Protein AF-A0A956MYY0-F1 (afdb_monomer_lite)

Structure (mmCIF, N/CA/C/O backbone):
data_AF-A0A956MYY0-F1
#
_entry.id   AF-A0A956MYY0-F1
#
loop_
_atom_site.group_PDB
_atom_site.id
_atom_site.type_symbol
_atom_site.label_atom_id
_atom_site.label_alt_id
_atom_site.label_comp_id
_atom_site.label_asym_id
_atom_site.label_entity_id
_atom_site.label_seq_id
_atom_site.pdbx_PDB_ins_code
_atom_site.Cartn_x
_atom_site.Cartn_y
_atom_site.Cartn_z
_atom_site.occupancy
_atom_site.B_iso_or_equiv
_atom_site.auth_seq_id
_atom_site.auth_comp_id
_atom_site.auth_asym_id
_atom_site.auth_atom_id
_atom_site.pdbx_PDB_model_num
ATOM 1 N N . ALA A 1 1 ? -1.075 5.998 7.353 1.00 61.75 1 ALA A N 1
ATOM 2 C CA . ALA A 1 1 ? -1.801 4.888 6.710 1.00 61.75 1 ALA A CA 1
ATOM 3 C C . ALA A 1 1 ? -3.276 5.122 7.026 1.00 61.75 1 ALA A C 1
ATOM 5 O O . ALA A 1 1 ? -3.645 6.290 7.055 1.00 61.75 1 ALA A O 1
ATOM 6 N N . ILE A 1 2 ? -4.128 4.109 7.213 1.00 76.31 2 ILE A N 1
ATOM 7 C CA . ILE A 1 2 ? -5.353 4.334 7.999 1.00 76.31 2 ILE A CA 1
ATOM 8 C C . ILE A 1 2 ? -4.919 4.141 9.448 1.00 76.31 2 ILE A C 1
ATOM 10 O O . ILE A 1 2 ? -4.627 3.014 9.834 1.00 76.31 2 ILE A O 1
ATOM 14 N N . ASP A 1 3 ? -4.794 5.242 10.185 1.00 83.44 3 ASP A N 1
ATOM 15 C CA . ASP A 1 3 ? -4.143 5.242 11.503 1.00 83.44 3 ASP A CA 1
ATOM 16 C C . ASP A 1 3 ? -5.160 5.328 12.661 1.00 83.44 3 ASP A C 1
ATOM 18 O O . ASP A 1 3 ? -4.798 5.138 13.816 1.00 83.44 3 ASP A O 1
ATOM 22 N N . ASP A 1 4 ? -6.441 5.563 12.354 1.00 91.31 4 ASP A N 1
ATOM 23 C CA . ASP A 1 4 ? -7.551 5.538 13.314 1.00 91.31 4 ASP A CA 1
ATOM 24 C C . ASP A 1 4 ? -8.233 4.161 13.289 1.00 91.31 4 ASP A C 1
ATOM 26 O O . ASP A 1 4 ? -9.080 3.869 12.434 1.00 91.31 4 ASP A O 1
ATOM 30 N N . ALA A 1 5 ? -7.828 3.293 14.219 1.00 92.94 5 ALA A N 1
ATOM 31 C CA . ALA A 1 5 ? -8.344 1.931 14.326 1.00 92.94 5 ALA A CA 1
ATOM 32 C C . ALA A 1 5 ? -9.850 1.906 14.623 1.00 92.94 5 ALA A C 1
ATOM 34 O O . ALA A 1 5 ? -10.583 1.106 14.033 1.00 92.94 5 ALA A O 1
ATOM 35 N N . LYS A 1 6 ? -10.334 2.809 15.488 1.00 94.31 6 LYS A N 1
ATOM 36 C CA . LYS A 1 6 ? -11.749 2.857 15.869 1.00 94.31 6 LYS A CA 1
ATOM 37 C C . LYS A 1 6 ? -12.619 3.212 14.680 1.00 94.31 6 LYS A C 1
ATOM 39 O O . LYS A 1 6 ? -13.571 2.489 14.396 1.00 94.31 6 LYS A O 1
ATOM 44 N N . LEU A 1 7 ? -12.271 4.276 13.958 1.00 95.19 7 LEU A N 1
ATOM 45 C CA . LEU A 1 7 ? -13.005 4.705 12.770 1.00 95.19 7 LEU A CA 1
ATOM 46 C C . LEU A 1 7 ? -13.009 3.615 11.691 1.00 95.19 7 LEU A C 1
ATOM 48 O O . LEU A 1 7 ? -14.046 3.361 11.076 1.00 95.19 7 LEU A O 1
ATOM 52 N N . ALA A 1 8 ? -11.876 2.934 11.488 1.00 94.19 8 ALA A N 1
ATOM 53 C CA . ALA A 1 8 ? -11.766 1.844 10.523 1.00 94.19 8 ALA A CA 1
ATOM 54 C C . ALA A 1 8 ? -12.685 0.663 10.872 1.00 94.19 8 ALA A C 1
ATOM 56 O O . ALA A 1 8 ? -13.462 0.218 10.027 1.00 94.19 8 ALA A O 1
ATOM 57 N N . ILE A 1 9 ? -12.635 0.180 12.118 1.00 95.31 9 ILE A N 1
ATOM 58 C CA . ILE A 1 9 ? -13.475 -0.932 12.587 1.00 95.31 9 ILE A CA 1
ATOM 59 C C . ILE A 1 9 ? -14.953 -0.533 12.542 1.00 95.31 9 ILE A C 1
ATOM 61 O O . ILE A 1 9 ? -15.776 -1.291 12.029 1.00 95.31 9 ILE A O 1
ATOM 65 N N . LYS A 1 10 ? -15.285 0.678 13.003 1.00 94.81 10 LYS A N 1
ATOM 66 C CA . LYS A 1 10 ? -16.649 1.221 13.004 1.00 94.81 10 LYS A CA 1
ATOM 67 C C . LYS A 1 10 ? -17.228 1.287 11.592 1.00 94.81 10 LYS A C 1
ATOM 69 O O . LYS A 1 10 ? -18.345 0.837 11.358 1.00 94.81 10 LYS A O 1
ATOM 74 N N . TYR A 1 11 ? -16.446 1.775 10.627 1.00 94.31 11 TYR A N 1
ATOM 75 C CA . TYR A 1 11 ? -16.845 1.814 9.221 1.00 94.31 11 TYR A CA 1
ATOM 76 C C . TYR A 1 11 ? -17.161 0.426 8.665 1.00 94.31 11 TYR A C 1
ATOM 78 O O . TYR A 1 11 ? -18.174 0.272 7.982 1.00 94.31 11 TYR A O 1
ATOM 86 N N . ILE A 1 12 ? -16.320 -0.570 8.955 1.00 94.25 12 ILE A N 1
ATOM 87 C CA . ILE A 1 12 ? -16.529 -1.947 8.496 1.00 94.25 12 ILE A CA 1
ATOM 88 C C . ILE A 1 12 ? -17.804 -2.530 9.122 1.00 94.25 12 ILE A C 1
ATOM 90 O O . ILE A 1 12 ? -18.645 -3.047 8.394 1.00 94.25 12 ILE A O 1
ATOM 94 N N . LEU A 1 13 ? -17.980 -2.385 10.439 1.00 93.44 13 LEU A N 1
ATOM 95 C CA . LEU A 1 13 ? -19.154 -2.889 11.163 1.00 93.44 13 LEU A CA 1
ATOM 96 C C . LEU A 1 13 ? -20.462 -2.184 10.775 1.00 93.44 13 LEU A C 1
ATOM 98 O O . LEU A 1 13 ? -21.528 -2.764 10.930 1.00 93.44 13 LEU A O 1
ATOM 102 N N . SER A 1 14 ? -20.403 -0.961 10.238 1.00 92.06 14 SER A N 1
ATOM 103 C CA . SER A 1 14 ? -21.585 -0.253 9.718 1.00 92.06 14 SER A CA 1
ATOM 104 C C . SER A 1 14 ? -22.135 -0.805 8.393 1.00 92.06 14 SER A C 1
ATOM 106 O O . SER A 1 14 ? -23.040 -0.206 7.812 1.00 92.06 14 SER A O 1
ATOM 108 N N . LYS A 1 15 ? -21.543 -1.871 7.836 1.00 92.62 15 LYS A N 1
ATOM 109 C CA . LYS A 1 15 ? -21.959 -2.461 6.559 1.00 92.62 15 LYS A CA 1
ATOM 110 C C . LYS A 1 15 ? -22.724 -3.749 6.802 1.00 92.62 15 LYS A C 1
ATOM 112 O O . LYS A 1 15 ? -22.136 -4.743 7.205 1.00 92.62 15 LYS A O 1
ATOM 117 N N . ASP A 1 16 ? -23.994 -3.753 6.412 1.00 92.06 16 ASP A N 1
ATOM 118 C CA . ASP A 1 16 ? -24.894 -4.906 6.565 1.00 92.06 16 ASP A CA 1
ATOM 119 C C . ASP A 1 16 ? -24.439 -6.161 5.793 1.00 92.06 16 ASP A C 1
ATOM 121 O O . ASP A 1 16 ? -24.958 -7.249 6.010 1.00 92.06 16 ASP A O 1
ATOM 125 N N . TYR A 1 17 ? -23.481 -6.016 4.872 1.00 93.56 17 TYR A N 1
ATOM 126 C CA . TYR A 1 17 ? -22.921 -7.099 4.059 1.00 93.56 17 TYR A CA 1
ATOM 127 C C . TYR A 1 17 ? -21.569 -7.628 4.571 1.00 93.56 17 TYR A C 1
ATOM 129 O O . TYR A 1 17 ? -20.883 -8.345 3.840 1.00 93.56 17 TYR A O 1
ATOM 137 N N . ILE A 1 18 ? -21.134 -7.239 5.775 1.00 93.44 18 ILE A N 1
ATOM 138 C CA . ILE A 1 18 ? -19.883 -7.711 6.382 1.00 93.44 18 ILE A CA 1
ATOM 139 C C . ILE A 1 18 ? -20.182 -8.410 7.710 1.00 93.44 18 ILE A C 1
ATOM 141 O O . ILE A 1 18 ? -20.641 -7.776 8.653 1.00 93.44 18 ILE A O 1
ATOM 145 N N . ASP A 1 19 ? -19.847 -9.699 7.803 1.00 90.81 19 ASP A N 1
ATOM 146 C CA . ASP A 1 19 ? -20.128 -10.509 8.998 1.00 90.81 19 ASP A CA 1
ATOM 147 C C . ASP A 1 19 ? -19.036 -10.431 10.077 1.00 90.81 19 ASP A C 1
ATOM 149 O O . ASP A 1 19 ? -19.318 -10.531 11.271 1.00 90.81 19 ASP A O 1
ATOM 153 N N . VAL A 1 20 ? -17.765 -10.311 9.674 1.00 92.06 20 VAL A N 1
ATOM 154 C CA . VAL A 1 20 ? -16.614 -10.469 10.578 1.00 92.06 20 VAL A CA 1
ATOM 155 C C . VAL A 1 20 ? -15.555 -9.404 10.315 1.00 92.06 20 VAL A C 1
ATOM 157 O O . VAL A 1 20 ? -15.151 -9.170 9.175 1.00 92.06 20 VAL A O 1
ATOM 160 N N . VAL A 1 21 ? -15.044 -8.809 11.397 1.00 92.62 21 VAL A N 1
ATOM 161 C CA . VAL A 1 21 ? -13.899 -7.887 11.384 1.00 92.62 21 VAL A CA 1
ATOM 162 C C . VAL A 1 21 ? -12.752 -8.510 12.167 1.00 92.62 21 VAL A C 1
ATOM 164 O O . VAL A 1 21 ? -12.932 -8.929 13.306 1.00 92.62 21 VAL A O 1
ATOM 167 N N . ILE A 1 22 ? -11.567 -8.571 11.555 1.00 94.00 22 ILE A N 1
ATOM 168 C CA . ILE A 1 22 ? -10.369 -9.194 12.136 1.00 94.00 22 ILE A CA 1
ATOM 169 C C . ILE A 1 22 ? -9.281 -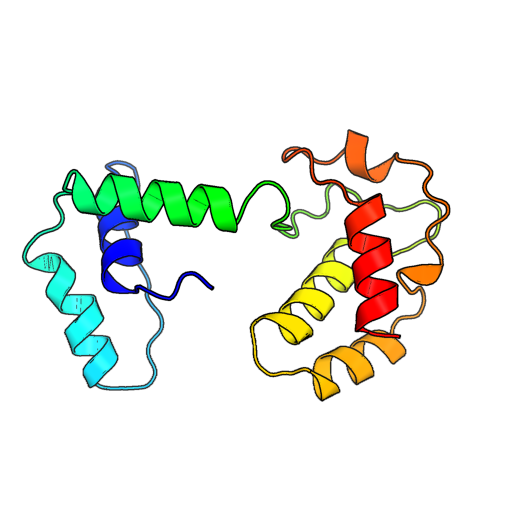8.116 12.278 1.00 94.00 22 ILE A C 1
ATOM 171 O O . ILE A 1 22 ? -8.409 -8.013 11.411 1.00 94.00 22 ILE A O 1
ATOM 175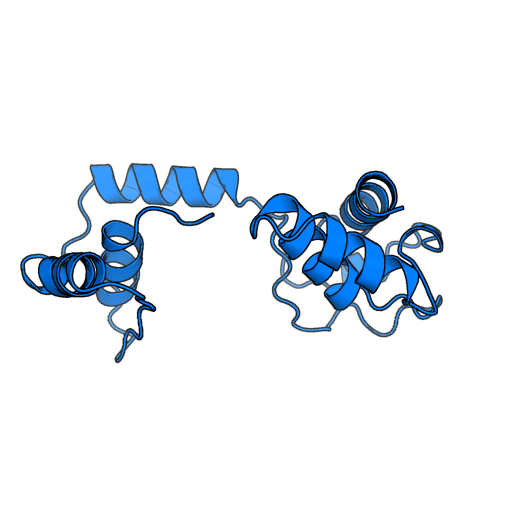 N N . PRO A 1 23 ? -9.348 -7.246 13.306 1.00 93.25 23 PRO A N 1
ATOM 176 C CA . PRO A 1 23 ? -8.326 -6.229 13.512 1.00 93.25 23 PRO A CA 1
ATOM 177 C C . PRO A 1 23 ? -7.028 -6.863 14.030 1.00 93.25 23 PRO A C 1
ATOM 179 O O . PRO A 1 23 ? -7.053 -7.823 14.798 1.00 93.25 23 PRO A O 1
ATOM 182 N N . GLY A 1 24 ? -5.886 -6.317 13.611 1.00 91.06 24 GLY A N 1
ATOM 183 C CA . GLY A 1 24 ? -4.581 -6.665 14.175 1.00 91.06 24 GLY A CA 1
ATOM 184 C C . GLY A 1 24 ? -4.306 -5.888 15.464 1.00 91.06 24 GLY A C 1
ATOM 185 O O . GLY A 1 24 ? -4.813 -4.782 15.642 1.00 91.06 24 GLY A O 1
ATOM 186 N N . MET A 1 25 ? -3.498 -6.464 16.351 1.00 93.81 25 MET A N 1
ATOM 187 C CA . MET A 1 25 ? -3.042 -5.825 17.587 1.00 93.81 25 MET A CA 1
ATOM 188 C C . MET A 1 25 ? -1.761 -6.488 18.102 1.00 93.81 25 MET A C 1
ATOM 190 O O . MET A 1 25 ? -1.550 -7.681 17.889 1.00 93.81 25 MET A O 1
ATOM 194 N N . GLU A 1 26 ? -0.935 -5.717 18.801 1.00 95.00 26 GLU A N 1
ATOM 195 C CA . GLU A 1 26 ? 0.297 -6.160 19.468 1.00 95.00 26 GLU A CA 1
ATOM 196 C C . GLU A 1 26 ? 0.310 -5.859 20.978 1.00 95.00 26 GLU A C 1
ATOM 198 O O . GLU A 1 26 ? 1.183 -6.346 21.694 1.00 95.00 26 GLU A O 1
ATOM 203 N N . SER A 1 27 ? -0.664 -5.090 21.484 1.00 97.12 27 SER A N 1
ATOM 204 C CA . SER A 1 27 ? -0.778 -4.723 22.901 1.00 97.12 27 SER A CA 1
ATOM 205 C C . SER A 1 27 ? -2.200 -4.881 23.442 1.00 97.12 27 SER A C 1
ATOM 207 O O . SER A 1 27 ? -3.183 -4.890 22.697 1.00 97.12 27 SER A O 1
ATOM 209 N N . ILE A 1 28 ? -2.328 -4.979 24.769 1.00 97.69 28 ILE A N 1
ATOM 210 C CA . ILE A 1 28 ? -3.635 -5.072 25.436 1.00 97.69 28 ILE A CA 1
ATOM 211 C C . ILE A 1 28 ? -4.418 -3.763 25.258 1.00 97.69 28 ILE A C 1
ATOM 213 O O . ILE A 1 28 ? -5.642 -3.768 25.156 1.00 97.69 28 ILE A O 1
ATOM 217 N N . GLU A 1 29 ? -3.730 -2.629 25.186 1.00 97.06 29 GLU A N 1
ATOM 218 C CA . GLU A 1 29 ? -4.323 -1.313 24.953 1.00 97.06 29 GLU A CA 1
ATOM 219 C C . GLU A 1 29 ? -5.046 -1.274 23.602 1.00 97.06 29 GLU A C 1
ATOM 221 O O . GLU A 1 29 ? -6.201 -0.853 23.552 1.00 97.06 29 GLU A O 1
ATOM 226 N N . GLN A 1 30 ? -4.428 -1.812 22.546 1.00 95.75 30 GLN A N 1
ATOM 227 C CA . GLN A 1 30 ? -5.058 -1.944 21.228 1.00 95.75 30 GLN A CA 1
ATOM 228 C C . GLN A 1 30 ? -6.242 -2.920 21.248 1.00 95.75 30 GLN A C 1
ATOM 230 O O . GLN A 1 30 ? -7.259 -2.664 20.611 1.00 95.75 30 GLN A O 1
ATOM 235 N N . VAL A 1 31 ? -6.170 -4.011 22.026 1.00 96.31 31 VAL A N 1
ATOM 236 C CA . VAL A 1 31 ? -7.325 -4.912 22.223 1.00 96.31 31 VAL A CA 1
ATOM 237 C C . VAL A 1 31 ? -8.505 -4.141 22.821 1.00 96.31 31 VAL A C 1
ATOM 239 O O . VAL A 1 31 ? -9.622 -4.216 22.307 1.00 96.31 31 VAL A O 1
ATOM 242 N N . ARG A 1 32 ? -8.267 -3.369 23.891 1.00 96.62 32 ARG A N 1
ATOM 243 C CA . ARG A 1 32 ? -9.311 -2.559 24.541 1.00 96.62 32 ARG A CA 1
ATOM 244 C C . ARG A 1 32 ? -9.865 -1.494 23.594 1.00 96.62 32 ARG A C 1
ATOM 246 O O . ARG A 1 32 ? -11.075 -1.286 23.561 1.00 96.62 32 ARG A O 1
ATOM 253 N N . GLU A 1 33 ? -8.999 -0.847 22.817 1.00 95.69 33 GLU A N 1
ATOM 254 C CA . GLU A 1 33 ? -9.387 0.120 21.791 1.00 95.69 33 GLU A CA 1
ATOM 255 C C . GLU A 1 33 ? -10.312 -0.504 20.740 1.00 95.69 33 GLU A C 1
ATOM 257 O O . GLU A 1 33 ? -11.415 0.004 20.524 1.00 95.69 33 GLU A O 1
ATOM 262 N N . ASN A 1 34 ? -9.907 -1.630 20.152 1.00 95.56 34 ASN A N 1
ATOM 263 C CA . ASN A 1 34 ? -10.661 -2.326 19.112 1.00 95.56 34 ASN A CA 1
ATOM 264 C C . ASN A 1 34 ? -12.046 -2.768 19.613 1.00 95.56 34 ASN A C 1
ATOM 266 O O . ASN A 1 34 ? -13.049 -2.561 18.932 1.00 95.56 34 ASN A O 1
ATOM 270 N N . VAL A 1 35 ? -12.119 -3.329 20.827 1.00 95.06 35 VAL A N 1
ATOM 271 C CA . VAL A 1 35 ? -13.381 -3.794 21.431 1.00 95.06 35 VAL A CA 1
ATOM 272 C C . VAL A 1 35 ? -14.303 -2.628 21.803 1.00 95.06 35 VAL A C 1
ATOM 274 O O . VAL A 1 35 ? -15.522 -2.777 21.735 1.00 95.06 35 VAL A O 1
ATOM 277 N N . SER A 1 36 ? -13.757 -1.453 22.146 1.00 95.06 36 SER A N 1
ATOM 278 C CA . SER A 1 36 ? -14.570 -0.287 22.537 1.00 95.06 36 SER A CA 1
ATOM 279 C C . SER A 1 36 ? -15.553 0.169 21.453 1.00 95.06 36 SER A C 1
ATOM 281 O O . SER A 1 36 ? -16.599 0.722 21.778 1.00 95.06 36 SER A O 1
ATOM 283 N N . VAL A 1 37 ? -15.270 -0.124 20.179 1.00 94.69 37 VAL A N 1
ATOM 284 C CA . VAL A 1 37 ? -16.140 0.212 19.039 1.00 94.69 37 VAL A CA 1
ATOM 285 C C . VAL A 1 37 ? -17.494 -0.500 19.107 1.00 94.69 37 VAL A C 1
ATOM 287 O O . VAL A 1 37 ? -18.490 0.032 18.628 1.00 94.69 37 VAL A O 1
ATOM 290 N N . LEU A 1 38 ? -17.570 -1.668 19.751 1.00 91.69 38 LEU A N 1
ATOM 291 C CA . LEU A 1 38 ? -18.822 -2.421 19.886 1.00 91.69 38 LEU A CA 1
ATOM 292 C C . LEU A 1 38 ? -19.860 -1.717 20.776 1.00 91.69 38 LEU A C 1
ATOM 294 O O . LEU A 1 38 ? -21.020 -2.118 20.782 1.00 91.69 38 LEU A O 1
ATOM 298 N N . GLN A 1 39 ? -19.460 -0.680 21.523 1.00 91.75 39 GLN A N 1
ATOM 299 C CA . GLN A 1 39 ? -20.383 0.139 22.313 1.00 91.75 39 GLN A CA 1
ATOM 300 C C . GLN A 1 39 ? -21.261 1.042 21.434 1.00 91.75 39 GLN A C 1
ATOM 302 O O . GLN A 1 39 ? -22.406 1.298 21.794 1.00 91.75 39 GLN A O 1
ATOM 307 N N . ASP A 1 40 ? -20.731 1.518 20.302 1.00 89.56 40 ASP A N 1
ATOM 308 C CA . ASP A 1 40 ? -21.458 2.336 19.331 1.00 89.56 40 ASP A CA 1
ATOM 309 C C . ASP A 1 40 ? -20.850 2.192 17.929 1.00 89.56 40 ASP A C 1
ATOM 311 O O . ASP A 1 40 ? -19.779 2.725 17.619 1.00 89.56 40 ASP A O 1
ATOM 315 N N . THR A 1 41 ? -21.572 1.494 17.055 1.00 88.56 41 THR A N 1
ATOM 316 C CA . THR A 1 41 ? -21.179 1.270 15.661 1.00 88.56 41 THR A CA 1
ATOM 317 C C . THR A 1 41 ? -21.747 2.319 14.698 1.00 88.56 41 THR A C 1
ATOM 319 O O . THR A 1 41 ? -21.433 2.284 13.507 1.00 88.56 41 THR A O 1
ATOM 322 N N . ASN A 1 42 ? -22.543 3.285 15.177 1.00 91.38 42 ASN A N 1
ATOM 323 C CA . ASN A 1 42 ? -23.234 4.246 14.316 1.00 91.38 42 ASN A CA 1
ATOM 324 C C . ASN A 1 42 ? -22.284 5.304 13.763 1.00 91.38 42 ASN A C 1
ATOM 326 O O . ASN A 1 42 ? -21.756 6.128 14.508 1.00 91.38 42 ASN A O 1
ATOM 330 N N . ILE A 1 43 ? -22.094 5.334 12.447 1.00 94.81 43 ILE A N 1
ATOM 331 C CA . ILE A 1 43 ? -21.293 6.365 11.783 1.00 94.81 43 ILE A CA 1
ATOM 332 C C . ILE A 1 43 ? -21.957 7.738 11.953 1.00 94.81 43 ILE A C 1
ATOM 334 O O . ILE A 1 43 ? -23.094 7.957 11.540 1.00 94.81 43 ILE A O 1
ATOM 338 N N . THR A 1 44 ? -21.234 8.663 12.582 1.00 95.25 44 THR A N 1
ATOM 339 C CA . THR A 1 44 ? -21.667 10.052 12.766 1.00 95.25 44 THR A CA 1
ATOM 340 C C . THR A 1 44 ? -21.281 10.914 11.563 1.00 95.25 44 THR A C 1
ATOM 342 O O . THR A 1 44 ? -20.454 10.529 10.741 1.00 95.25 44 THR A O 1
ATOM 345 N N . LYS A 1 45 ? -21.813 12.139 11.484 1.00 95.94 45 LYS A N 1
ATOM 346 C CA . LYS A 1 45 ? -21.396 13.103 10.449 1.00 95.94 45 LYS A CA 1
ATOM 347 C C . LYS A 1 45 ? -19.901 13.445 10.515 1.00 95.94 45 LYS A C 1
ATOM 349 O O . LYS A 1 45 ? -19.287 13.663 9.478 1.00 95.94 45 LYS A O 1
ATOM 354 N N . ASP A 1 46 ? -19.318 13.497 11.712 1.00 95.56 46 ASP A N 1
ATOM 355 C CA . ASP A 1 46 ? -17.877 13.738 11.883 1.00 95.56 46 ASP A CA 1
ATOM 356 C C . ASP A 1 46 ? -17.049 12.546 11.377 1.00 95.56 46 ASP A C 1
ATOM 358 O O . ASP A 1 46 ? -16.063 12.726 10.661 1.00 95.56 46 ASP A O 1
ATOM 362 N N . ASP A 1 47 ? -17.510 11.3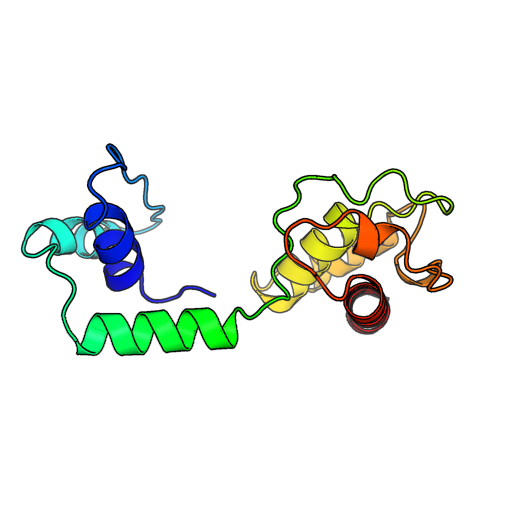21 11.659 1.00 95.38 47 ASP A N 1
ATOM 363 C CA . ASP A 1 47 ? -16.913 10.097 11.118 1.00 95.38 47 ASP A CA 1
ATOM 364 C C . ASP A 1 47 ? -16.938 10.110 9.579 1.00 95.38 47 ASP A C 1
ATOM 366 O O . ASP A 1 47 ? -15.928 9.809 8.943 1.00 95.38 47 ASP A O 1
ATOM 370 N N . GLU A 1 48 ? -18.060 10.499 8.959 1.00 95.62 48 GLU A N 1
ATOM 371 C CA . GLU A 1 48 ? -18.176 10.602 7.496 1.00 95.62 48 GLU A CA 1
ATOM 372 C C . GLU A 1 48 ? -17.178 11.595 6.892 1.00 95.62 48 GLU A C 1
ATOM 374 O O . GLU A 1 48 ? -16.567 11.294 5.862 1.00 95.62 48 GLU A O 1
ATOM 379 N N . LEU A 1 49 ? -16.979 12.752 7.533 1.00 95.69 49 LEU A N 1
ATOM 380 C CA . LEU A 1 49 ? -16.007 13.753 7.090 1.00 95.69 49 LEU A CA 1
ATOM 381 C C . LEU A 1 49 ? -14.580 13.199 7.141 1.00 95.69 49 LEU A C 1
ATOM 383 O O . LEU A 1 49 ? -13.862 13.282 6.142 1.00 95.69 49 LEU A O 1
ATOM 387 N N . LYS A 1 50 ? -14.197 12.555 8.250 1.00 94.56 50 LYS A N 1
ATOM 388 C CA . LYS A 1 50 ? -12.885 11.903 8.398 1.00 94.56 50 LYS A CA 1
ATOM 389 C C . LYS A 1 50 ? -12.688 10.779 7.387 1.00 94.56 50 LYS A C 1
ATOM 391 O O . LYS A 1 50 ? -11.637 10.679 6.758 1.00 94.56 50 LYS A O 1
ATOM 396 N N . ILE A 1 51 ? -13.706 9.945 7.173 1.00 92.94 51 ILE A N 1
ATOM 397 C CA . ILE A 1 51 ? -13.673 8.884 6.159 1.00 92.94 51 ILE A CA 1
ATOM 398 C C . ILE A 1 51 ? -13.460 9.488 4.768 1.00 92.94 51 ILE A C 1
ATOM 400 O O . ILE A 1 51 ? -12.666 8.963 3.985 1.00 92.94 51 ILE A O 1
ATOM 404 N N . GLN A 1 52 ? -14.150 10.581 4.439 1.00 92.00 52 GLN A N 1
ATOM 405 C CA . GLN A 1 52 ? -13.999 11.232 3.143 1.00 92.00 52 GLN A CA 1
ATOM 406 C C . GLN A 1 52 ? -12.615 11.870 2.978 1.00 92.00 52 GLN A C 1
ATOM 408 O O . GLN A 1 52 ? -12.026 11.762 1.903 1.00 92.00 52 GLN A O 1
ATOM 413 N N . GLU A 1 53 ? -12.060 12.465 4.032 1.00 90.69 53 GLU A N 1
ATOM 414 C CA . GLU A 1 53 ? -10.685 12.964 4.047 1.00 90.69 53 GLU A CA 1
ATOM 415 C C . GLU A 1 53 ? -9.678 11.832 3.797 1.00 90.69 53 GLU A C 1
ATOM 417 O O . GLU A 1 53 ? -8.857 11.932 2.883 1.00 90.69 53 GLU A O 1
ATOM 422 N N . ILE A 1 54 ? -9.807 10.706 4.507 1.00 88.00 54 ILE A N 1
ATOM 423 C CA . ILE A 1 54 ? -8.974 9.513 4.295 1.00 88.00 54 ILE A CA 1
ATOM 424 C C . ILE A 1 54 ? -9.089 9.023 2.847 1.00 88.00 54 ILE A C 1
ATOM 426 O O . ILE A 1 54 ? -8.071 8.742 2.213 1.00 88.00 54 ILE A O 1
ATOM 430 N N . ARG A 1 55 ? -10.302 8.953 2.279 1.00 85.88 55 ARG A N 1
ATOM 431 C CA . ARG A 1 55 ? -10.504 8.573 0.866 1.00 85.88 55 ARG A CA 1
ATOM 432 C C . ARG A 1 55 ? -9.794 9.531 -0.087 1.00 85.88 55 ARG A C 1
ATOM 434 O O . ARG A 1 55 ? -9.178 9.070 -1.046 1.00 85.88 55 ARG A O 1
ATOM 441 N N . ASN A 1 56 ? -9.860 10.835 0.173 1.00 85.38 56 ASN A N 1
ATOM 442 C CA . ASN A 1 56 ? -9.210 11.851 -0.651 1.00 85.38 56 ASN A CA 1
ATOM 443 C C . ASN A 1 56 ? -7.679 11.733 -0.578 1.00 85.38 56 ASN A C 1
ATOM 445 O O . ASN A 1 56 ? -7.023 11.775 -1.618 1.00 85.38 56 ASN A O 1
ATOM 449 N N . ILE A 1 57 ? -7.122 11.510 0.619 1.00 80.50 57 ILE A N 1
ATOM 450 C CA . ILE A 1 57 ? -5.680 11.309 0.840 1.00 80.50 57 ILE A CA 1
ATOM 451 C C . ILE A 1 57 ? -5.196 10.018 0.171 1.00 80.50 57 ILE A C 1
ATOM 453 O O . ILE A 1 57 ? -4.183 10.019 -0.528 1.00 80.50 57 ILE A O 1
ATOM 457 N N . MET A 1 58 ? -5.912 8.905 0.363 1.00 73.81 58 MET A N 1
ATOM 458 C CA . MET A 1 58 ? -5.575 7.628 -0.279 1.00 73.81 58 MET A CA 1
ATOM 459 C C . MET A 1 58 ? -5.707 7.710 -1.807 1.00 73.81 58 MET A C 1
ATOM 461 O O . MET A 1 58 ? -4.970 7.036 -2.538 1.00 73.81 58 MET A O 1
ATOM 465 N N . GLY A 1 59 ? -6.624 8.557 -2.280 1.00 74.12 59 GLY A N 1
ATOM 466 C CA . GLY A 1 59 ? -6.803 8.935 -3.671 1.00 74.12 59 GLY A CA 1
ATOM 467 C C . GLY A 1 59 ? -6.955 7.746 -4.623 1.00 74.12 59 GLY A C 1
ATOM 468 O O . GLY A 1 59 ? -7.325 6.627 -4.259 1.00 74.12 59 GLY A O 1
ATOM 469 N N . LYS A 1 60 ? -6.614 7.984 -5.892 1.00 75.94 60 LYS A N 1
ATOM 470 C CA . LYS A 1 60 ? -6.584 6.964 -6.952 1.00 75.94 60 LYS A CA 1
ATOM 471 C C . LYS A 1 60 ? -5.190 6.349 -7.139 1.00 75.94 60 LYS A C 1
ATOM 473 O O . LYS A 1 60 ? -4.812 6.025 -8.255 1.00 75.94 60 LYS A O 1
ATOM 478 N N . ARG A 1 61 ? -4.377 6.233 -6.080 1.00 85.06 61 ARG A N 1
ATOM 479 C CA . ARG A 1 61 ? -2.977 5.754 -6.194 1.00 85.06 61 ARG A CA 1
ATOM 480 C C . ARG A 1 61 ? -2.670 4.493 -5.389 1.00 85.06 61 ARG A C 1
ATOM 482 O O . ARG A 1 61 ? -1.544 4.007 -5.393 1.00 85.06 61 ARG A O 1
ATOM 489 N N . PHE A 1 62 ? -3.667 3.910 -4.731 1.00 87.50 62 PHE A N 1
ATOM 490 C CA . PHE A 1 62 ? -3.483 2.666 -3.989 1.00 87.50 62 PHE A CA 1
ATOM 491 C C . PHE A 1 62 ? -3.469 1.445 -4.929 1.00 87.50 62 PHE A C 1
ATOM 493 O O . PHE A 1 62 ? -4.475 1.120 -5.557 1.00 87.50 62 PHE A O 1
ATOM 500 N N . CYS A 1 63 ? -2.352 0.721 -5.033 1.00 92.38 63 CYS A N 1
ATOM 501 C CA . CYS A 1 63 ? -2.329 -0.545 -5.768 1.00 92.38 63 CYS A CA 1
ATOM 502 C C . CYS A 1 63 ? -2.942 -1.678 -4.934 1.00 92.38 63 CYS A C 1
ATOM 504 O O . CYS A 1 63 ? -2.464 -1.982 -3.845 1.00 92.38 63 CYS A O 1
ATOM 506 N N . ARG A 1 64 ? -3.960 -2.355 -5.482 1.00 91.94 64 ARG A N 1
ATOM 507 C CA . ARG A 1 64 ? -4.640 -3.491 -4.831 1.00 91.94 64 ARG A CA 1
ATOM 508 C C . ARG A 1 64 ? -3.940 -4.833 -5.076 1.00 91.94 64 ARG A C 1
ATOM 510 O O . ARG A 1 64 ? -4.389 -5.847 -4.564 1.00 91.94 64 ARG A O 1
ATOM 517 N N . ARG A 1 65 ? -2.849 -4.843 -5.853 1.00 94.62 65 ARG A N 1
ATOM 518 C CA . ARG A 1 65 ? -2.080 -6.047 -6.221 1.00 94.62 65 ARG A CA 1
ATOM 519 C C . ARG A 1 65 ? -2.951 -7.171 -6.806 1.00 94.62 65 ARG A C 1
ATOM 521 O O . ARG A 1 65 ? -2.689 -8.337 -6.571 1.00 94.62 65 ARG A O 1
ATOM 528 N N . CYS A 1 66 ? -3.969 -6.810 -7.588 1.00 96.38 66 CYS A N 1
ATOM 529 C CA . CYS A 1 66 ? -4.829 -7.763 -8.300 1.00 96.38 66 CYS A CA 1
ATOM 530 C C . CYS A 1 66 ? -4.185 -8.351 -9.567 1.00 96.38 66 CYS A C 1
ATOM 532 O O . CYS A 1 66 ? -4.796 -9.171 -10.236 1.00 96.38 66 CYS A O 1
ATOM 534 N N . GLU A 1 67 ? -2.992 -7.873 -9.935 1.00 97.38 67 GLU A N 1
ATOM 535 C CA . GLU A 1 67 ? -2.178 -8.380 -11.048 1.00 97.38 67 GLU A CA 1
ATOM 536 C C . GLU A 1 67 ? -2.767 -8.218 -12.462 1.00 97.38 67 GLU A C 1
ATOM 538 O O . GLU A 1 67 ? -2.100 -8.554 -13.434 1.00 97.38 67 GLU A O 1
ATOM 543 N N . TYR A 1 68 ? -3.931 -7.581 -12.629 1.00 97.62 68 TYR A N 1
ATOM 544 C CA . TYR A 1 68 ? -4.529 -7.343 -13.954 1.00 97.62 68 TYR A CA 1
ATOM 545 C C . TYR A 1 68 ? -3.658 -6.528 -14.916 1.00 97.62 68 TYR A C 1
ATOM 547 O O . TYR A 1 68 ? -3.797 -6.647 -16.127 1.00 97.62 68 TYR A O 1
ATOM 555 N N . CYS A 1 69 ? -2.724 -5.720 -14.410 1.00 97.81 69 CYS A N 1
ATOM 556 C CA . CYS A 1 69 ? -1.769 -4.998 -15.251 1.00 97.81 69 CYS A CA 1
ATOM 557 C C . CYS A 1 69 ? -0.719 -5.907 -15.920 1.00 97.81 69 CYS A C 1
ATOM 559 O O . CYS A 1 69 ? 0.018 -5.436 -16.790 1.00 97.81 69 CYS A O 1
ATOM 561 N N . LEU A 1 70 ? -0.643 -7.185 -15.538 1.00 97.44 70 LEU A N 1
ATOM 562 C CA . LEU A 1 70 ? 0.286 -8.165 -16.088 1.00 97.44 70 LEU A CA 1
ATOM 563 C C . LEU A 1 70 ? -0.284 -8.881 -17.339 1.00 97.44 70 LEU A C 1
ATOM 565 O O . LEU A 1 70 ? -1.480 -8.800 -17.634 1.00 97.44 70 LEU A O 1
ATOM 569 N N . PRO A 1 71 ? 0.577 -9.539 -18.139 1.00 97.75 71 PRO A N 1
ATOM 570 C CA . PRO A 1 71 ? 2.023 -9.327 -18.179 1.00 97.75 71 PRO A CA 1
ATOM 571 C C . PRO A 1 71 ? 2.362 -7.926 -18.717 1.00 97.75 71 PRO A C 1
ATOM 573 O O . PRO A 1 71 ? 1.668 -7.386 -19.583 1.00 97.75 71 PRO A O 1
ATOM 576 N N . CYS A 1 72 ? 3.450 -7.344 -18.208 1.00 98.31 72 CYS A N 1
ATOM 577 C CA . CYS A 1 72 ? 4.097 -6.192 -18.832 1.00 98.31 72 CYS A CA 1
ATOM 578 C C . CYS A 1 72 ? 4.974 -6.693 -19.997 1.00 98.31 72 CYS A C 1
ATOM 580 O O . CYS A 1 72 ? 5.724 -7.648 -19.784 1.00 98.31 72 CYS A O 1
ATOM 582 N N . PRO A 1 73 ? 4.965 -6.063 -21.189 1.00 97.62 73 PRO A N 1
ATOM 583 C CA . PRO A 1 73 ? 5.834 -6.467 -22.304 1.00 97.62 73 PRO A CA 1
ATOM 584 C C . PRO A 1 73 ? 7.329 -6.447 -21.964 1.00 97.62 73 PRO A C 1
ATOM 586 O O . PRO A 1 73 ? 8.102 -7.232 -22.501 1.00 97.62 73 PRO A O 1
ATOM 589 N N . LEU A 1 74 ? 7.727 -5.581 -21.027 1.00 98.00 74 LEU A N 1
ATOM 590 C CA . LEU A 1 74 ? 9.097 -5.483 -20.520 1.00 98.00 74 LEU A CA 1
ATOM 591 C C . LEU A 1 74 ? 9.350 -6.354 -19.286 1.00 98.00 74 LEU A C 1
ATOM 593 O O . LEU A 1 74 ? 10.382 -6.217 -18.645 1.00 98.00 74 LEU A O 1
ATOM 597 N N . LYS A 1 75 ? 8.407 -7.237 -18.932 1.00 98.00 75 LYS A N 1
ATOM 598 C CA . LYS A 1 75 ? 8.486 -8.162 -17.788 1.00 98.00 75 LYS A CA 1
ATOM 599 C C . LYS A 1 75 ? 8.605 -7.485 -16.414 1.00 98.00 75 LYS A C 1
ATOM 601 O O . LYS A 1 75 ? 8.952 -8.133 -15.433 1.00 98.00 75 LYS A O 1
ATOM 606 N N . ILE A 1 76 ? 8.257 -6.200 -16.308 1.00 98.50 76 ILE A N 1
ATOM 607 C CA . ILE A 1 76 ? 8.182 -5.498 -15.021 1.00 98.50 76 ILE A CA 1
ATOM 608 C C . ILE A 1 76 ? 7.064 -6.123 -14.178 1.00 98.50 76 ILE A C 1
ATOM 610 O O . ILE A 1 76 ? 5.894 -6.102 -14.574 1.00 98.50 76 ILE A O 1
ATOM 614 N N . ASN A 1 77 ? 7.399 -6.616 -12.984 1.00 98.25 77 ASN A N 1
ATOM 615 C CA . ASN A 1 77 ? 6.401 -6.989 -11.984 1.00 98.25 77 ASN A CA 1
ATOM 616 C C . ASN A 1 77 ? 5.857 -5.718 -11.305 1.00 98.25 77 ASN A C 1
ATOM 618 O O . ASN A 1 77 ? 6.374 -5.251 -10.287 1.00 98.25 77 ASN A O 1
ATOM 622 N N . ILE A 1 78 ? 4.839 -5.113 -11.920 1.00 98.25 78 ILE A N 1
ATOM 623 C CA . ILE A 1 78 ? 4.258 -3.833 -11.488 1.00 98.25 78 ILE A CA 1
ATOM 624 C C . ILE A 1 78 ? 3.716 -3.904 -10.043 1.00 98.25 78 ILE A C 1
ATOM 626 O O . ILE A 1 78 ? 4.093 -3.045 -9.241 1.00 98.25 78 ILE A O 1
ATOM 630 N N . PRO A 1 79 ? 2.899 -4.908 -9.651 1.00 97.81 79 PRO A N 1
ATOM 631 C CA . PRO A 1 79 ? 2.419 -5.025 -8.271 1.00 97.81 79 PRO A CA 1
ATOM 632 C C . PRO A 1 79 ? 3.545 -5.121 -7.238 1.00 97.81 79 PRO A C 1
ATOM 634 O O . PRO A 1 79 ? 3.458 -4.496 -6.180 1.00 97.81 79 PRO A O 1
ATOM 637 N N . GLN A 1 80 ? 4.615 -5.861 -7.544 1.00 97.50 80 GLN A N 1
ATOM 638 C CA . GLN A 1 80 ? 5.760 -6.004 -6.645 1.00 97.50 80 GLN A CA 1
ATOM 639 C C . GLN A 1 80 ? 6.506 -4.679 -6.450 1.00 97.50 80 GLN A C 1
ATOM 641 O O . GLN A 1 80 ? 6.861 -4.344 -5.324 1.00 97.50 80 GLN A O 1
ATOM 646 N N . ASN A 1 81 ? 6.691 -3.889 -7.510 1.00 97.81 81 ASN A N 1
ATOM 647 C CA . ASN A 1 81 ? 7.305 -2.562 -7.409 1.00 97.81 81 ASN A CA 1
ATOM 648 C C . ASN A 1 81 ? 6.503 -1.634 -6.475 1.00 97.81 81 ASN A C 1
ATOM 650 O O . ASN A 1 81 ? 7.078 -0.987 -5.600 1.00 97.81 81 ASN A O 1
ATOM 654 N N . PHE A 1 82 ? 5.172 -1.627 -6.589 1.00 96.19 82 PHE A N 1
ATOM 655 C CA . PHE A 1 82 ? 4.304 -0.828 -5.713 1.00 96.19 82 PHE A CA 1
ATOM 656 C C . PHE A 1 82 ? 4.232 -1.351 -4.276 1.00 96.19 82 PHE A C 1
ATOM 658 O O . PHE A 1 82 ? 4.070 -0.567 -3.341 1.00 96.19 82 PHE A O 1
ATOM 665 N N . LEU A 1 83 ? 4.389 -2.661 -4.075 1.00 95.19 83 LEU A N 1
ATOM 666 C CA . LEU A 1 83 ? 4.528 -3.237 -2.741 1.00 95.19 83 LEU A CA 1
ATOM 667 C C . LEU A 1 83 ? 5.805 -2.737 -2.049 1.00 95.19 83 LEU A C 1
ATOM 669 O O . LEU A 1 83 ? 5.745 -2.307 -0.899 1.00 95.19 83 LEU A O 1
ATOM 673 N N . LEU A 1 84 ? 6.941 -2.751 -2.752 1.00 96.50 84 LEU A N 1
ATOM 674 C CA . LEU A 1 84 ? 8.219 -2.283 -2.206 1.00 96.50 84 LEU A CA 1
ATOM 675 C C . LEU A 1 84 ? 8.213 -0.777 -1.927 1.00 96.50 84 LEU A C 1
ATOM 677 O O . LEU A 1 84 ? 8.682 -0.354 -0.872 1.00 96.50 84 LEU A O 1
ATOM 681 N N . GLU A 1 85 ? 7.611 0.027 -2.807 1.00 95.06 85 GLU A N 1
ATOM 682 C CA . GLU A 1 85 ? 7.380 1.454 -2.538 1.00 95.06 85 GLU A CA 1
ATOM 683 C C . GLU A 1 85 ? 6.549 1.652 -1.266 1.00 95.06 85 GLU A C 1
ATOM 685 O O . GLU A 1 85 ? 6.849 2.527 -0.451 1.00 95.06 85 GLU A O 1
ATOM 690 N N . GLY A 1 86 ? 5.549 0.793 -1.054 1.00 91.81 86 GLY A N 1
ATOM 691 C CA . GLY A 1 86 ? 4.734 0.809 0.148 1.00 91.81 86 GLY A CA 1
ATOM 692 C C . GLY A 1 86 ? 5.523 0.515 1.414 1.00 91.81 86 GLY A C 1
ATOM 693 O O . GLY A 1 86 ? 5.367 1.231 2.402 1.00 91.81 86 GLY A O 1
ATOM 694 N N . TYR A 1 87 ? 6.404 -0.484 1.389 1.00 93.88 87 TYR A N 1
ATOM 695 C CA . TYR A 1 87 ? 7.294 -0.762 2.518 1.00 93.88 87 TYR A CA 1
ATOM 696 C C . TYR A 1 87 ? 8.246 0.401 2.811 1.00 93.88 87 TYR A C 1
ATOM 698 O O . TYR A 1 87 ? 8.478 0.729 3.976 1.00 93.88 87 TYR A O 1
ATOM 706 N N . TYR A 1 88 ? 8.721 1.078 1.765 1.00 93.62 88 TYR A N 1
ATOM 707 C CA . TYR A 1 88 ? 9.576 2.252 1.890 1.00 93.62 88 TYR A CA 1
ATOM 708 C C . TYR A 1 88 ? 8.853 3.469 2.488 1.00 93.62 88 TYR A C 1
ATOM 710 O O . TYR A 1 88 ? 9.421 4.175 3.320 1.00 93.62 88 TYR A O 1
ATOM 718 N N . THR A 1 89 ? 7.607 3.729 2.085 1.00 88.88 89 THR A N 1
ATOM 719 C CA . THR A 1 89 ? 6.880 4.942 2.498 1.00 88.88 89 THR A CA 1
ATOM 720 C C . THR A 1 89 ? 6.035 4.778 3.755 1.00 88.88 89 THR A C 1
ATOM 722 O O . THR A 1 89 ? 5.863 5.757 4.476 1.00 88.88 89 THR A O 1
ATOM 725 N N . ARG A 1 90 ? 5.495 3.582 4.028 1.00 83.94 90 ARG A N 1
ATOM 726 C CA . ARG A 1 90 ? 4.452 3.385 5.057 1.00 83.94 90 ARG A CA 1
ATOM 727 C C . ARG A 1 90 ? 4.852 2.494 6.229 1.00 83.94 90 ARG A C 1
ATOM 729 O O . ARG A 1 90 ? 4.229 2.607 7.273 1.00 83.94 90 ARG A O 1
ATOM 736 N N . TYR A 1 91 ? 5.861 1.633 6.083 1.00 80.88 91 TYR A N 1
ATOM 737 C CA . TYR A 1 91 ? 6.169 0.602 7.090 1.00 80.88 91 TYR A CA 1
ATOM 738 C C . TYR A 1 91 ? 7.488 0.818 7.841 1.00 80.88 91 TYR A C 1
ATOM 740 O O . TYR A 1 91 ? 7.929 -0.073 8.550 1.00 80.88 91 TYR A O 1
ATOM 748 N N . ASN A 1 92 ? 8.142 1.975 7.690 1.00 83.31 92 ASN A N 1
ATOM 749 C CA . ASN A 1 92 ? 9.473 2.233 8.260 1.00 83.31 92 ASN A CA 1
ATOM 750 C C . ASN A 1 92 ? 10.533 1.167 7.875 1.00 83.31 92 ASN A C 1
ATOM 752 O O . ASN A 1 92 ? 11.519 0.968 8.575 1.00 83.31 92 ASN A O 1
ATOM 756 N N . LEU A 1 93 ? 10.351 0.493 6.731 1.00 92.50 93 LEU A N 1
ATOM 757 C CA . LEU A 1 93 ? 11.223 -0.574 6.220 1.00 92.50 93 LEU A CA 1
ATOM 758 C C . LEU A 1 93 ? 12.055 -0.083 5.027 1.00 92.50 93 LEU A C 1
ATOM 760 O O . LEU A 1 93 ? 12.184 -0.773 4.016 1.00 92.50 93 LEU A O 1
ATOM 764 N N . LYS A 1 94 ? 12.591 1.140 5.107 1.00 95.00 94 LYS A N 1
ATOM 765 C CA . LYS A 1 94 ? 13.240 1.814 3.968 1.00 95.00 94 LYS A CA 1
ATOM 766 C C . LYS A 1 94 ? 14.419 1.029 3.395 1.00 95.00 94 LYS A C 1
ATOM 768 O O . LYS A 1 94 ? 14.458 0.807 2.185 1.00 95.00 94 LYS A O 1
ATOM 773 N N . ASP A 1 95 ? 15.352 0.612 4.246 1.00 95.12 95 ASP A N 1
ATOM 774 C CA . ASP A 1 95 ? 16.570 -0.076 3.802 1.00 95.12 95 ASP A CA 1
ATOM 775 C C . ASP A 1 95 ? 16.252 -1.464 3.252 1.00 95.12 95 ASP A C 1
ATOM 777 O O . ASP A 1 95 ? 16.679 -1.804 2.148 1.00 95.12 95 ASP A O 1
ATOM 781 N N . TRP A 1 96 ? 15.387 -2.204 3.949 1.00 96.00 96 TRP A N 1
ATOM 782 C CA . TRP A 1 96 ? 14.894 -3.503 3.497 1.00 96.00 96 TRP A CA 1
ATOM 783 C C . TRP A 1 96 ? 14.182 -3.409 2.139 1.00 96.00 96 TRP A C 1
ATOM 785 O O . TRP A 1 96 ? 14.437 -4.207 1.237 1.00 96.00 96 TRP A O 1
ATOM 795 N N . ALA A 1 97 ? 13.326 -2.399 1.944 1.00 97.12 97 ALA A N 1
ATOM 796 C CA . ALA A 1 97 ? 12.623 -2.187 0.682 1.00 97.12 97 ALA A CA 1
ATOM 797 C C . ALA A 1 97 ? 13.591 -1.888 -0.473 1.00 97.12 97 ALA A C 1
ATOM 799 O O . ALA A 1 97 ? 13.424 -2.428 -1.568 1.00 97.12 97 ALA A O 1
ATOM 800 N N . LYS A 1 98 ? 14.624 -1.069 -0.229 1.00 96.44 98 LYS A N 1
ATOM 801 C CA . LYS A 1 98 ? 15.675 -0.766 -1.211 1.00 96.44 98 LYS A CA 1
ATOM 802 C C . LYS A 1 98 ? 16.513 -1.994 -1.555 1.00 96.44 98 LYS A C 1
ATOM 804 O O . LYS A 1 98 ? 16.767 -2.246 -2.731 1.00 96.44 98 LYS A O 1
ATOM 809 N N . GLU A 1 99 ? 16.928 -2.772 -0.561 1.00 96.75 99 GLU A N 1
ATOM 810 C CA . GLU A 1 99 ? 17.672 -4.018 -0.770 1.00 96.75 99 GLU A CA 1
ATOM 811 C C . GLU A 1 99 ? 16.851 -5.017 -1.591 1.00 96.75 99 GLU A C 1
ATOM 813 O O . GLU A 1 99 ? 17.309 -5.528 -2.618 1.00 96.75 99 GLU A O 1
ATOM 818 N N . ARG A 1 100 ? 15.583 -5.214 -1.215 1.00 97.12 100 ARG A N 1
ATOM 819 C CA . ARG A 1 100 ? 14.682 -6.096 -1.953 1.00 97.12 100 ARG A CA 1
ATOM 820 C C . ARG A 1 100 ? 14.436 -5.597 -3.376 1.00 97.12 100 ARG A C 1
ATOM 822 O O . ARG A 1 100 ? 14.407 -6.413 -4.295 1.00 97.12 100 ARG A O 1
ATOM 829 N N . TYR A 1 101 ? 14.323 -4.290 -3.591 1.00 97.62 101 TYR A N 1
ATOM 830 C CA . TYR A 1 101 ? 14.176 -3.709 -4.926 1.00 97.62 101 TYR A CA 1
ATOM 831 C C . TYR A 1 101 ? 15.422 -3.915 -5.804 1.00 97.62 101 TYR A C 1
ATOM 833 O O . TYR A 1 101 ? 15.301 -4.261 -6.980 1.00 97.62 101 TYR A O 1
ATOM 841 N N . LYS A 1 102 ? 16.634 -3.800 -5.241 1.00 96.62 102 LYS A N 1
ATOM 842 C CA . LYS A 1 102 ? 17.885 -4.085 -5.971 1.00 96.62 102 LYS A CA 1
ATOM 843 C C . LYS A 1 102 ? 17.928 -5.513 -6.516 1.00 96.62 102 LYS A C 1
ATOM 845 O O . LYS A 1 102 ? 18.408 -5.704 -7.634 1.00 96.62 102 LYS A O 1
ATOM 850 N N . SER A 1 103 ? 17.379 -6.470 -5.762 1.00 96.44 103 SER A N 1
ATOM 851 C CA . SER A 1 103 ? 17.302 -7.888 -6.141 1.00 96.44 103 SER A CA 1
ATOM 852 C C . SER A 1 103 ? 16.288 -8.210 -7.250 1.00 96.44 103 SER A C 1
ATOM 854 O O . SER A 1 103 ? 16.229 -9.353 -7.697 1.00 96.44 103 SER A O 1
ATOM 856 N N . LEU A 1 104 ? 15.473 -7.244 -7.696 1.00 96.44 104 LEU A N 1
ATOM 857 C CA . LEU A 1 104 ? 14.559 -7.459 -8.818 1.00 96.44 104 LEU A CA 1
ATOM 858 C C . LEU A 1 104 ? 15.332 -7.602 -10.133 1.00 96.44 104 LEU A C 1
ATOM 860 O O . LEU A 1 104 ? 16.175 -6.756 -10.456 1.00 96.44 104 LEU A O 1
ATOM 864 N N . GLU A 1 105 ? 14.972 -8.632 -10.905 1.00 96.00 105 GLU A N 1
ATOM 865 C CA . GLU A 1 105 ? 15.486 -8.882 -12.257 1.00 96.00 105 GLU A CA 1
ATOM 866 C C . GLU A 1 105 ? 15.169 -7.704 -13.187 1.00 96.00 105 GLU A C 1
ATOM 868 O O . GLU A 1 105 ? 16.064 -7.150 -13.822 1.00 96.00 105 GLU A O 1
ATOM 873 N N . VAL A 1 106 ? 13.907 -7.256 -13.191 1.00 97.56 106 VAL A N 1
ATOM 874 C CA . VAL A 1 106 ? 13.462 -6.070 -13.930 1.00 97.56 106 VAL A CA 1
ATOM 875 C C . VAL A 1 106 ? 12.913 -5.026 -12.961 1.00 97.56 106 VAL A C 1
ATOM 877 O O . VAL A 1 106 ? 11.963 -5.270 -12.212 1.00 97.56 106 VAL A O 1
ATOM 880 N N . LYS A 1 107 ? 13.524 -3.842 -12.991 1.00 97.88 107 LYS A N 1
ATOM 881 C CA . LYS A 1 107 ? 13.219 -2.697 -12.124 1.00 97.88 107 LYS A CA 1
ATOM 882 C C . LYS A 1 107 ? 12.197 -1.757 -12.763 1.00 97.88 107 LYS A C 1
ATOM 884 O O . LYS A 1 107 ? 11.973 -1.798 -13.972 1.00 97.88 107 LYS A O 1
ATOM 889 N N . ALA A 1 108 ? 11.605 -0.875 -11.957 1.00 97.75 108 ALA A N 1
ATOM 890 C CA . ALA A 1 108 ? 10.655 0.129 -12.441 1.00 97.75 108 ALA A CA 1
ATOM 891 C C . ALA A 1 108 ? 11.260 1.068 -13.504 1.00 97.75 108 ALA A C 1
ATOM 893 O O . ALA A 1 108 ? 10.546 1.490 -14.413 1.00 97.75 108 ALA A O 1
ATOM 894 N N . SER A 1 109 ? 12.573 1.324 -13.438 1.00 97.50 109 SER A N 1
ATOM 895 C CA . SER A 1 109 ? 13.327 2.129 -14.413 1.00 97.50 109 SER A CA 1
ATOM 896 C C . SER A 1 109 ? 13.305 1.584 -15.844 1.00 97.50 109 SER A C 1
ATOM 898 O O . SER A 1 109 ? 13.564 2.334 -16.777 1.00 97.50 109 SER A O 1
ATOM 900 N N . ALA A 1 110 ? 12.962 0.307 -16.047 1.00 98.00 110 ALA A N 1
ATOM 901 C CA . ALA A 1 110 ? 12.815 -0.262 -17.384 1.00 98.00 110 ALA A CA 1
ATOM 902 C C . ALA A 1 110 ? 11.539 0.214 -18.106 1.00 98.00 110 ALA A C 1
ATOM 904 O O . ALA A 1 110 ? 11.367 -0.078 -19.283 1.00 98.00 110 ALA A O 1
ATOM 905 N N . CYS A 1 111 ? 10.611 0.895 -17.425 1.00 98.19 111 CYS A N 1
ATOM 906 C CA . CYS A 1 111 ? 9.341 1.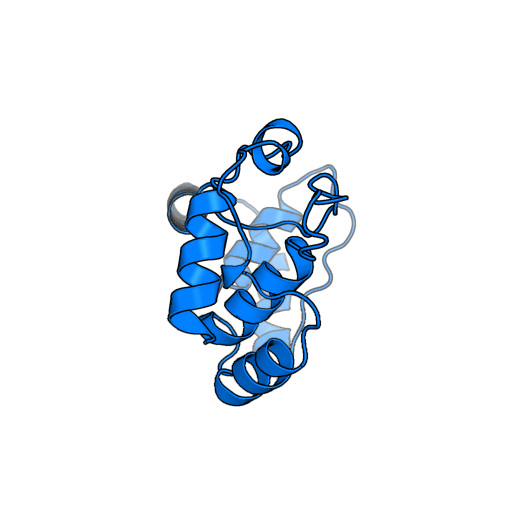315 -18.012 1.00 98.19 111 CYS A CA 1
ATOM 907 C C . CYS A 1 111 ? 9.543 2.284 -19.191 1.00 98.19 111 CYS A C 1
ATOM 909 O O . CYS A 1 111 ? 10.106 3.358 -19.026 1.00 98.19 111 CYS A O 1
ATOM 911 N N . VAL A 1 112 ? 8.989 1.937 -20.358 1.00 98.06 112 VAL A N 1
ATOM 912 C CA . VAL A 1 112 ? 8.972 2.788 -21.572 1.00 98.06 112 VAL A CA 1
ATOM 913 C C . VAL A 1 112 ? 7.661 3.561 -21.750 1.00 98.06 112 VAL A C 1
ATOM 915 O O . VAL A 1 112 ? 7.341 4.020 -22.839 1.00 98.06 112 VAL A O 1
ATOM 918 N N . GLU A 1 113 ? 6.843 3.636 -20.700 1.00 98.12 113 GLU A N 1
ATOM 919 C CA . GLU A 1 113 ? 5.622 4.453 -20.669 1.00 98.12 113 GLU A CA 1
ATOM 920 C C . GLU A 1 113 ? 4.540 4.115 -21.719 1.00 98.12 113 GLU A C 1
ATOM 922 O O . GLU A 1 113 ? 3.676 4.941 -22.016 1.00 98.12 113 GLU A O 1
ATOM 927 N N . CYS A 1 114 ? 4.503 2.868 -22.207 1.00 98.12 114 CYS A N 1
ATOM 928 C CA . CYS A 1 114 ? 3.552 2.420 -23.241 1.00 98.12 114 CYS A CA 1
ATOM 929 C C . CYS A 1 114 ? 2.056 2.498 -22.860 1.00 98.12 114 CYS A C 1
ATOM 931 O O . CYS A 1 114 ? 1.200 2.415 -23.733 1.00 98.12 114 CYS A O 1
ATOM 933 N N . GLY A 1 115 ? 1.717 2.600 -21.569 1.00 97.31 115 GLY A N 1
ATOM 934 C CA . GLY A 1 115 ? 0.339 2.795 -21.088 1.00 97.31 115 GLY A CA 1
ATOM 935 C C . GLY A 1 115 ? -0.556 1.548 -21.059 1.00 97.31 115 GLY A C 1
ATOM 936 O O . GLY A 1 115 ? -1.624 1.590 -20.456 1.00 97.31 115 GLY A O 1
ATOM 937 N N . LEU A 1 116 ? -0.124 0.406 -21.611 1.00 98.19 116 LEU A N 1
ATOM 938 C CA . LEU A 1 116 ? -0.930 -0.828 -21.645 1.00 98.19 116 LEU A CA 1
ATOM 939 C C . LEU A 1 116 ? -1.419 -1.275 -20.259 1.00 98.19 116 LEU A C 1
ATOM 941 O O . LEU A 1 116 ? -2.547 -1.736 -20.116 1.00 98.19 116 LEU A O 1
ATOM 945 N N . CYS A 1 117 ? -0.592 -1.122 -19.227 1.00 98.31 117 CYS A N 1
ATOM 946 C CA . CYS A 1 117 ? -0.953 -1.471 -17.855 1.00 98.31 117 CYS A CA 1
ATOM 947 C C . CYS A 1 117 ? -2.129 -0.647 -17.308 1.00 98.31 117 CYS A C 1
ATOM 949 O O . CYS A 1 117 ? -2.938 -1.186 -16.556 1.00 98.31 117 CYS A O 1
ATOM 951 N N . GLU A 1 118 ? -2.238 0.628 -17.687 1.00 97.69 118 GLU A N 1
ATOM 952 C CA . GLU A 1 118 ? -3.295 1.535 -17.223 1.00 97.69 118 GLU A CA 1
ATOM 953 C C . GLU A 1 118 ? -4.642 1.154 -17.843 1.00 97.69 118 GLU A C 1
ATOM 955 O O . GLU A 1 118 ? -5.640 1.116 -17.131 1.00 97.69 118 GLU A O 1
ATOM 960 N N . THR A 1 119 ? -4.656 0.732 -19.115 1.00 97.44 119 THR A N 1
ATOM 961 C CA . THR A 1 119 ? -5.877 0.236 -19.790 1.00 97.44 119 THR A CA 1
ATOM 962 C C . THR A 1 119 ? -6.474 -1.012 -19.135 1.00 97.44 119 THR A C 1
ATOM 964 O O . THR A 1 119 ? -7.667 -1.270 -19.258 1.00 97.44 119 THR A O 1
ATOM 967 N N . LYS A 1 120 ? -5.650 -1.788 -18.419 1.00 97.31 120 LYS A N 1
ATOM 968 C CA . LYS A 1 120 ? -6.063 -3.003 -17.706 1.00 97.31 120 LYS A CA 1
ATOM 969 C C . LYS A 1 120 ? -6.416 -2.745 -16.241 1.00 97.31 120 LYS A C 1
ATOM 971 O O . LYS A 1 120 ? -6.845 -3.663 -15.543 1.00 97.31 120 LYS A O 1
ATOM 976 N N . CYS A 1 121 ? -6.162 -1.544 -15.724 1.00 96.38 121 CYS A N 1
ATOM 977 C CA . CYS A 1 121 ? -6.342 -1.262 -14.311 1.00 96.38 121 CYS A CA 1
ATOM 978 C C . CYS A 1 121 ? -7.802 -0.873 -14.024 1.00 96.38 121 CYS A C 1
ATOM 980 O O . CYS A 1 121 ? -8.208 0.224 -14.399 1.00 96.38 121 CYS A O 1
ATOM 982 N N . PRO A 1 122 ? -8.578 -1.680 -13.274 1.00 94.56 122 PRO A N 1
ATOM 983 C CA . PRO A 1 122 ? -9.982 -1.366 -12.984 1.00 94.56 122 PRO A CA 1
ATOM 984 C C . PRO A 1 122 ? -10.146 -0.180 -12.019 1.00 94.56 122 PRO A C 1
ATOM 986 O O . PRO A 1 122 ? -11.260 0.249 -11.748 1.00 94.56 122 PRO A O 1
ATOM 989 N N . TYR A 1 123 ? -9.039 0.328 -11.469 1.00 92.00 123 TYR A N 1
ATOM 990 C CA . TYR A 1 123 ? -9.010 1.442 -10.523 1.00 92.00 123 TYR A CA 1
ATOM 991 C C . TYR A 1 123 ? -8.393 2.713 -11.119 1.00 92.00 123 TYR A C 1
ATOM 993 O O . TYR A 1 123 ? -8.117 3.642 -10.362 1.00 92.00 123 TYR A O 1
ATOM 1001 N N . GLU A 1 124 ? -8.133 2.732 -12.434 1.00 93.44 124 GLU A N 1
ATOM 1002 C CA . GLU A 1 124 ? -7.609 3.899 -13.164 1.00 93.44 124 GLU A CA 1
ATOM 1003 C C . GLU A 1 124 ? -6.326 4.477 -12.543 1.00 93.44 124 GLU A C 1
ATOM 1005 O O . GLU A 1 124 ? -6.131 5.692 -12.469 1.00 93.44 124 GLU A O 1
ATOM 1010 N N . LEU A 1 125 ? -5.453 3.601 -12.034 1.00 94.81 125 LEU A N 1
ATOM 1011 C CA . LEU A 1 125 ? -4.211 4.040 -11.408 1.00 94.81 125 LEU A CA 1
ATOM 1012 C C . LEU A 1 125 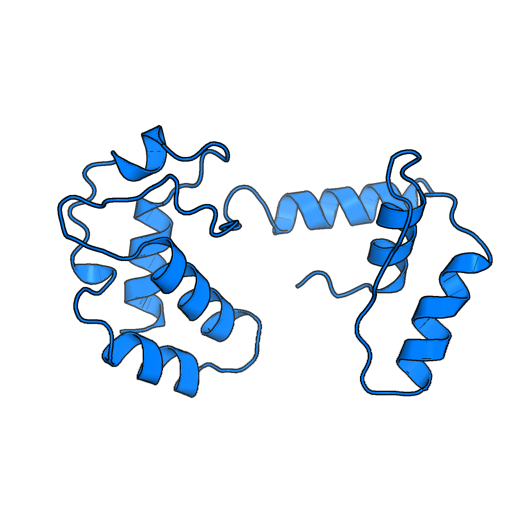? -3.286 4.664 -12.467 1.00 94.81 125 LEU A C 1
ATOM 1014 O O . LEU A 1 125 ? -3.127 4.072 -13.539 1.00 94.81 125 LEU A O 1
ATOM 1018 N N . PRO A 1 126 ? -2.590 5.773 -12.158 1.00 96.00 126 PRO A N 1
ATOM 1019 C CA . PRO A 1 126 ? -1.563 6.342 -13.028 1.00 96.00 126 PRO A CA 1
ATOM 1020 C C . PRO A 1 126 ? -0.263 5.526 -12.907 1.00 96.00 126 PRO A C 1
ATOM 1022 O O . PRO A 1 126 ? 0.738 5.981 -12.352 1.00 96.00 126 PRO A O 1
ATOM 1025 N N . ILE A 1 127 ? -0.299 4.269 -13.361 1.00 97.69 127 ILE A N 1
ATOM 1026 C CA . ILE A 1 127 ? 0.762 3.272 -13.156 1.00 97.69 127 ILE A CA 1
ATOM 1027 C C . ILE A 1 127 ? 2.113 3.770 -13.678 1.00 97.69 127 ILE A C 1
ATOM 1029 O O . ILE A 1 127 ? 3.130 3.500 -13.042 1.00 97.69 127 ILE A O 1
ATOM 1033 N N . ARG A 1 128 ? 2.152 4.500 -14.799 1.00 97.88 128 ARG A N 1
ATOM 1034 C CA . ARG A 1 128 ? 3.411 5.015 -15.366 1.00 97.88 128 ARG A CA 1
ATOM 1035 C C . ARG A 1 128 ? 4.088 6.016 -14.438 1.00 97.88 128 ARG A C 1
ATOM 1037 O O . ARG A 1 128 ? 5.258 5.843 -14.105 1.00 97.88 128 ARG A O 1
ATOM 1044 N N . GLU A 1 129 ? 3.330 6.998 -13.963 1.00 97.25 129 GLU A N 1
ATOM 1045 C CA . GLU A 1 129 ? 3.797 7.990 -12.989 1.00 97.25 129 GLU A CA 1
ATOM 1046 C C . GLU A 1 129 ? 4.230 7.320 -11.681 1.00 97.25 129 GLU A C 1
ATOM 1048 O O . GLU A 1 129 ? 5.308 7.589 -11.156 1.00 97.25 129 GLU A O 1
ATOM 1053 N N . MET A 1 130 ? 3.436 6.366 -11.187 1.00 96.88 130 MET A N 1
ATOM 1054 C CA . MET A 1 130 ? 3.781 5.614 -9.981 1.00 96.88 130 MET A CA 1
ATOM 1055 C C . MET A 1 130 ? 5.086 4.819 -10.148 1.00 96.88 130 MET A C 1
ATOM 1057 O O . MET A 1 130 ? 5.880 4.763 -9.215 1.00 96.88 130 MET A O 1
ATOM 1061 N N . LEU A 1 131 ? 5.346 4.211 -11.314 1.00 98.12 131 LEU A N 1
ATOM 1062 C CA . LEU A 1 131 ? 6.599 3.488 -11.576 1.00 98.12 131 LEU A CA 1
ATOM 1063 C C . LEU A 1 131 ? 7.814 4.429 -11.610 1.00 98.12 131 LEU A C 1
ATOM 1065 O O . LEU A 1 131 ? 8.861 4.066 -11.072 1.00 98.12 131 LEU A O 1
ATOM 1069 N N . LYS A 1 132 ? 7.679 5.645 -12.161 1.00 97.94 132 LYS A N 1
ATOM 1070 C CA . LYS A 1 132 ? 8.738 6.671 -12.078 1.00 97.94 132 LYS A CA 1
ATOM 1071 C C . LYS A 1 132 ? 9.071 7.006 -10.626 1.00 97.94 132 LYS A C 1
ATOM 1073 O O . LYS A 1 132 ? 10.242 7.053 -10.253 1.00 97.94 132 LYS A O 1
ATOM 1078 N N . GLU A 1 133 ? 8.050 7.182 -9.790 1.00 96.44 133 GLU A N 1
ATOM 1079 C CA . GLU A 1 133 ? 8.232 7.435 -8.357 1.00 96.44 133 GLU A CA 1
ATOM 1080 C C . GLU A 1 133 ? 8.906 6.263 -7.640 1.00 96.44 133 GLU A C 1
ATOM 1082 O O . GLU A 1 133 ? 9.772 6.497 -6.798 1.00 96.44 133 GLU A O 1
ATOM 1087 N N . VAL A 1 134 ? 8.548 5.015 -7.977 1.00 97.44 134 VAL A N 1
ATOM 1088 C CA . VAL A 1 134 ? 9.234 3.829 -7.438 1.00 97.44 134 VAL A CA 1
ATOM 1089 C C . VAL A 1 134 ? 10.720 3.885 -7.769 1.00 97.44 134 VAL A C 1
ATOM 1091 O O . VAL A 1 134 ? 11.540 3.754 -6.862 1.00 97.44 134 VAL A O 1
ATOM 1094 N N . SER A 1 135 ? 11.066 4.116 -9.040 1.00 97.19 135 SER A N 1
ATOM 1095 C CA . SER A 1 135 ? 12.465 4.206 -9.467 1.00 97.19 135 SER A CA 1
ATOM 1096 C C . SER A 1 135 ? 13.207 5.322 -8.729 1.00 97.19 135 SER A C 1
ATOM 1098 O O . SER A 1 135 ? 14.294 5.093 -8.216 1.00 97.19 135 SER A O 1
ATOM 1100 N N . SER A 1 136 ? 12.598 6.503 -8.597 1.00 96.94 136 SER A N 1
ATOM 1101 C CA . SER A 1 136 ? 13.190 7.647 -7.891 1.00 96.94 136 SER A CA 1
ATOM 1102 C C . SER A 1 136 ? 13.427 7.377 -6.395 1.00 96.94 136 SER A C 1
ATOM 1104 O O . SER A 1 136 ? 14.470 7.730 -5.846 1.00 96.94 136 SER A O 1
ATOM 1106 N N . LYS A 1 137 ? 12.483 6.712 -5.715 1.00 95.19 137 LYS A N 1
ATOM 1107 C CA . LYS A 1 137 ? 12.561 6.438 -4.268 1.00 95.19 137 LYS A CA 1
ATOM 1108 C C . LYS A 1 137 ? 13.488 5.268 -3.921 1.00 95.19 137 LYS A C 1
ATOM 1110 O O . LYS A 1 137 ? 14.180 5.315 -2.897 1.00 95.19 137 LYS A O 1
ATOM 1115 N N . LEU A 1 138 ? 13.453 4.194 -4.715 1.00 95.69 138 LEU A N 1
ATOM 1116 C CA . LEU A 1 138 ? 14.088 2.917 -4.371 1.00 95.69 138 LEU A CA 1
ATOM 1117 C C . LEU A 1 138 ? 15.454 2.692 -5.027 1.00 95.69 138 LEU A C 1
ATOM 1119 O O . LEU A 1 138 ? 16.258 1.953 -4.449 1.00 95.69 138 LEU A O 1
ATOM 1123 N N . GLY A 1 139 ? 15.745 3.330 -6.164 1.00 80.69 139 GLY A N 1
ATOM 1124 C CA . GLY A 1 139 ? 17.031 3.198 -6.857 1.00 80.69 139 GLY A CA 1
ATOM 1125 C C . GLY A 1 139 ? 16.923 3.127 -8.371 1.00 80.69 139 GLY A C 1
ATOM 1126 O O . GLY A 1 139 ? 16.048 2.395 -8.895 1.00 80.69 139 GLY A O 1
#

Secondary structure (DSSP, 8-state):
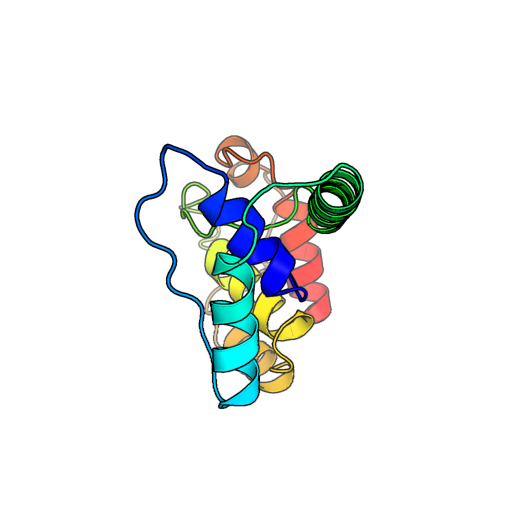----HHHHHHHHHT-TT--------SSHHHHHHHHHGGG-----HHHHHHHHHHHHHHTT-------TTPPPTT---HHHHHHHHHHHHHSS-HHHHHHHHHT-SS-GGG-----HHHHT-TT---HHHHHHHHHHHH-

Sequence (139 aa):
AIDDAKLAIKYILSKDYIDVVIPGMESIEQVRENVSVLQDTNITKDDELKIQEIRNIMGKRFCRRCEYCLPCPLKINIPQNFLLEGYYTRYNLKDWAKERYKSLEVKASACVECGLCETKCPYELPIREMLKEVSSKLG

Radius of gyration: 18.29 Å; chains: 1; bounding box: 43×24×49 Å

pLDDT: mean 93.7, std 5.72, range [61.75, 98.5]

Foldseek 3Di:
DPPQLLLVLLVQVPDPPHDDDDDDDDDVVVVCSNVVSVVDSDQDPVSVVVVVVVCVVCDLADDPLPCQLPDDPLNDPLSLLVVLVCCCPPVVNNVVSLVVQVPDPDALVSDPPPCSSQVRDPSNHPSNVVSVVSVVRRD